Protein AF-A0A357CZU9-F1 (afdb_monomer_lite)

Radius of gyration: 17.48 Å; chains: 1; bounding box: 44×44×40 Å

Foldseek 3Di:
DQLVVLVVCLVVLLVVLVVLDDDSVSSVVLSCQLSVVLVVCVVVPPDVVCSVLVSVVSSVVSSVVSCVVVVVVVVVCVVDDDDDDDDDDDDDDVCPVVVVVVVVVLVPDDPLLNQLCCCCVNSVDDLVRSCVVVVHDSVVSD

Secondary structure (DSSP, 8-state):
--THHHHTTHHHHHHHHHTTSSSHHHHHHHHHHHHHHHHHHGGG-S-GGGHHHHHHHHHHHHHHHHHHHHHHHHHHHTTS-------------TTHHHHHHHHHHHHTS-HHHHHHHIIIIIS---HHHHHHHHT--HHHH-

pLDDT: mean 75.05, std 16.45, range [34.34, 97.81]

Sequence (142 aa):
MKANIIESYIEKVYGYSVNRTYSREEADELAQEILFTAVRELPKLKDESKFEPWLWGVAGNVTKTFQRYMGKQRAMYSYDTLEVIHYEDEYSDENEELYDSLRTKIAMLSAIYRDIIILYYYDNLSIKQISEKLNISEGTIT

Structure (mmCIF, N/CA/C/O backbone):
data_AF-A0A357CZU9-F1
#
_entry.id   AF-A0A357CZU9-F1
#
loop_
_atom_site.group_PDB
_atom_site.id
_atom_site.type_symbol
_atom_site.label_atom_id
_atom_site.label_alt_id
_atom_site.label_comp_id
_atom_site.label_asym_id
_atom_site.label_entity_id
_atom_site.label_seq_id
_atom_site.pdbx_PDB_ins_code
_atom_site.Cartn_x
_atom_site.Cartn_y
_atom_site.Cartn_z
_atom_site.occupancy
_atom_site.B_iso_or_equiv
_atom_site.auth_seq_id
_atom_site.auth_comp_id
_atom_site.auth_asym_id
_atom_site.auth_atom_id
_atom_site.pdbx_PDB_model_num
ATOM 1 N N . MET A 1 1 ? -17.235 -10.319 13.660 1.00 51.28 1 MET A N 1
ATOM 2 C CA . MET A 1 1 ? -17.582 -8.966 13.169 1.00 51.28 1 MET A CA 1
ATOM 3 C C . MET A 1 1 ? -16.386 -8.285 12.501 1.00 51.28 1 MET A C 1
ATOM 5 O O . MET A 1 1 ? -16.528 -7.907 11.355 1.00 51.28 1 MET A O 1
ATOM 9 N N . LYS A 1 2 ? -15.194 -8.235 13.124 1.00 57.59 2 LYS A N 1
ATOM 10 C CA . LYS A 1 2 ? -14.000 -7.589 12.534 1.00 57.59 2 LYS A CA 1
ATOM 11 C C . LYS A 1 2 ? -13.340 -8.312 11.338 1.00 57.59 2 LYS A C 1
ATOM 13 O O . LYS A 1 2 ? -12.846 -7.636 10.460 1.00 57.59 2 LYS A O 1
ATOM 18 N N . ALA A 1 3 ? -13.347 -9.646 11.246 1.00 60.72 3 ALA A N 1
ATOM 19 C CA . ALA A 1 3 ? -12.700 -10.350 10.118 1.00 60.72 3 ALA A CA 1
ATOM 20 C C . ALA A 1 3 ? -13.388 -10.120 8.752 1.00 60.72 3 ALA A C 1
ATOM 22 O O . ALA A 1 3 ? -12.724 -10.068 7.724 1.00 60.72 3 ALA A O 1
ATOM 23 N N . ASN A 1 4 ? -14.704 -9.888 8.766 1.00 75.12 4 ASN A N 1
ATOM 24 C CA . ASN A 1 4 ? -15.538 -9.772 7.564 1.00 75.12 4 ASN A CA 1
ATOM 25 C C . ASN A 1 4 ? -15.169 -8.536 6.708 1.00 75.12 4 ASN A C 1
ATOM 27 O O . ASN A 1 4 ? -15.280 -8.556 5.490 1.00 75.12 4 ASN A O 1
ATOM 31 N N . ILE A 1 5 ? -14.635 -7.473 7.331 1.00 86.31 5 ILE A N 1
ATOM 32 C CA . ILE A 1 5 ? -14.161 -6.290 6.595 1.00 86.31 5 ILE A CA 1
ATOM 33 C C . ILE A 1 5 ? -12.811 -6.522 5.901 1.00 86.31 5 ILE A C 1
ATOM 35 O O . ILE A 1 5 ? -12.499 -5.823 4.953 1.00 86.31 5 ILE A O 1
ATOM 39 N N . ILE A 1 6 ? -11.994 -7.484 6.346 1.00 89.25 6 ILE A N 1
ATOM 40 C CA . ILE A 1 6 ? -10.740 -7.823 5.651 1.00 89.25 6 ILE A CA 1
ATOM 41 C C . ILE A 1 6 ? -11.041 -8.680 4.421 1.00 89.25 6 ILE A C 1
ATOM 43 O O . ILE A 1 6 ? -10.416 -8.480 3.383 1.00 89.25 6 ILE A O 1
ATOM 47 N N . GLU A 1 7 ? -12.022 -9.581 4.516 1.00 90.88 7 GLU A N 1
ATOM 48 C CA . GLU A 1 7 ? -12.449 -10.435 3.400 1.00 90.88 7 GLU A CA 1
ATOM 49 C C . GLU A 1 7 ? -12.809 -9.609 2.156 1.00 90.88 7 GLU A C 1
ATOM 51 O O . GLU A 1 7 ? -12.347 -9.922 1.060 1.00 90.88 7 GLU A O 1
ATOM 56 N N . SER A 1 8 ? -13.502 -8.475 2.321 1.00 89.12 8 SER A N 1
ATOM 57 C CA . SER A 1 8 ? -13.855 -7.581 1.205 1.00 89.12 8 SER A CA 1
ATOM 58 C C . SER A 1 8 ? -12.670 -6.835 0.570 1.00 89.12 8 SER A C 1
ATOM 60 O O . SER A 1 8 ? -12.858 -6.100 -0.399 1.00 89.12 8 SER A O 1
ATOM 62 N N . TYR A 1 9 ? -11.459 -6.967 1.119 1.00 90.75 9 TYR A N 1
ATOM 63 C CA . TYR A 1 9 ? -10.239 -6.346 0.594 1.00 90.75 9 TYR A CA 1
ATOM 64 C C . TYR A 1 9 ? -9.211 -7.370 0.105 1.00 90.75 9 TYR A C 1
ATOM 66 O O . TYR A 1 9 ? -8.163 -6.947 -0.378 1.00 90.75 9 TYR A O 1
ATOM 74 N N . ILE A 1 10 ? -9.490 -8.678 0.168 1.00 89.88 10 ILE A N 1
ATOM 75 C CA . ILE A 1 10 ? -8.545 -9.721 -0.271 1.00 89.88 10 ILE A CA 1
ATOM 76 C C . ILE A 1 10 ? -8.108 -9.487 -1.721 1.00 89.88 10 ILE A C 1
ATOM 78 O O . ILE A 1 10 ? -6.913 -9.364 -1.982 1.00 89.88 10 ILE A O 1
ATOM 82 N N . GLU A 1 11 ? -9.055 -9.318 -2.646 1.00 84.19 11 GLU A N 1
ATOM 83 C CA . GLU A 1 11 ? -8.746 -9.070 -4.063 1.00 84.19 11 GLU A CA 1
ATOM 84 C C . GLU A 1 11 ? -7.971 -7.761 -4.273 1.00 84.19 11 GLU A C 1
ATOM 86 O O . GLU A 1 11 ? -7.025 -7.706 -5.057 1.00 84.19 11 GLU A O 1
ATOM 91 N N . LYS A 1 12 ? -8.313 -6.703 -3.524 1.00 84.75 12 LYS A N 1
ATOM 92 C CA . LYS A 1 12 ? -7.619 -5.407 -3.607 1.00 84.75 12 LYS A CA 1
ATOM 93 C C . LYS A 1 12 ? -6.177 -5.505 -3.112 1.00 84.75 12 LYS A C 1
ATOM 95 O O . LYS A 1 12 ? -5.277 -4.932 -3.723 1.00 84.75 12 LYS A O 1
ATOM 100 N N . VAL A 1 13 ? -5.949 -6.220 -2.011 1.00 91.19 13 VAL A N 1
ATOM 101 C CA . VAL A 1 13 ? -4.612 -6.457 -1.452 1.00 91.19 13 VAL A CA 1
ATOM 102 C C . VAL A 1 13 ? -3.790 -7.338 -2.387 1.00 91.19 13 VAL A C 1
ATOM 104 O O . VAL A 1 13 ? -2.605 -7.067 -2.594 1.00 91.19 13 VAL A O 1
ATOM 107 N N . TYR A 1 14 ? -4.412 -8.339 -3.007 1.00 86.94 14 TYR A N 1
ATOM 108 C CA . TYR A 1 14 ? -3.753 -9.151 -4.018 1.00 86.94 14 TYR A CA 1
ATOM 109 C C . TYR A 1 14 ? -3.336 -8.309 -5.229 1.00 86.94 14 TYR A C 1
ATOM 111 O O . TYR A 1 14 ? -2.151 -8.244 -5.549 1.00 86.94 14 TYR A O 1
ATOM 119 N N . GLY A 1 15 ? -4.256 -7.542 -5.822 1.00 75.56 15 GLY A N 1
ATOM 120 C CA . GLY A 1 15 ? -3.943 -6.645 -6.941 1.00 75.56 15 GLY A CA 1
ATOM 121 C C . GLY A 1 15 ? -2.867 -5.604 -6.602 1.00 75.56 15 GLY A C 1
ATOM 122 O O . GLY A 1 15 ? -1.972 -5.332 -7.405 1.00 75.56 15 GLY A O 1
ATOM 123 N N . TYR A 1 16 ? -2.889 -5.060 -5.382 1.00 85.56 16 TYR A N 1
ATOM 124 C CA . TYR A 1 16 ? -1.827 -4.192 -4.870 1.00 85.56 16 TYR A CA 1
ATOM 125 C C . TYR A 1 16 ? -0.456 -4.888 -4.867 1.00 85.56 16 TYR A C 1
ATOM 127 O O . TYR A 1 16 ? 0.542 -4.262 -5.243 1.00 85.56 16 TYR A O 1
ATOM 135 N N . SER A 1 17 ? -0.421 -6.163 -4.471 1.00 85.06 17 SER A N 1
ATOM 136 C CA . SER A 1 17 ? 0.790 -6.980 -4.340 1.00 85.06 17 SER A CA 1
ATOM 137 C C . SER A 1 17 ? 1.363 -7.385 -5.695 1.00 85.06 17 SER A C 1
ATOM 139 O O . SER A 1 17 ? 2.568 -7.244 -5.908 1.00 85.06 17 SER A O 1
ATOM 141 N N . VAL A 1 18 ? 0.511 -7.768 -6.653 1.00 79.00 18 VAL A N 1
ATOM 142 C CA . VAL A 1 18 ? 0.927 -8.095 -8.030 1.00 79.00 18 VAL A CA 1
ATOM 143 C C . VAL A 1 18 ? 1.610 -6.900 -8.709 1.00 79.00 18 VAL A C 1
ATOM 145 O O . VAL A 1 18 ? 2.535 -7.063 -9.494 1.00 79.00 18 VAL A O 1
ATOM 148 N N . ASN A 1 19 ? 1.207 -5.667 -8.392 1.00 74.56 19 ASN A N 1
ATOM 149 C CA . ASN A 1 19 ? 1.839 -4.462 -8.947 1.00 74.56 19 ASN A CA 1
ATOM 150 C C . ASN A 1 19 ? 3.199 -4.107 -8.313 1.00 74.56 19 ASN A C 1
ATOM 152 O O . ASN A 1 19 ? 3.829 -3.132 -8.724 1.00 74.56 19 ASN A O 1
ATOM 156 N N . ARG A 1 20 ? 3.636 -4.831 -7.275 1.00 81.31 20 ARG A N 1
ATOM 157 C CA . ARG A 1 20 ? 4.818 -4.503 -6.450 1.00 81.31 20 ARG A CA 1
ATOM 158 C C . ARG A 1 20 ? 5.829 -5.644 -6.342 1.00 81.31 20 ARG A C 1
ATOM 160 O O . ARG A 1 20 ? 6.816 -5.510 -5.611 1.00 81.31 20 ARG A O 1
ATOM 167 N N . THR A 1 21 ? 5.580 -6.723 -7.071 1.00 80.12 21 THR A N 1
ATOM 168 C CA . THR A 1 21 ? 6.335 -7.978 -7.083 1.00 80.12 21 THR A CA 1
ATOM 169 C C . THR A 1 21 ? 6.618 -8.396 -8.523 1.00 80.12 21 THR A C 1
ATOM 171 O O . THR A 1 21 ? 6.134 -7.760 -9.461 1.00 80.12 21 THR A O 1
ATOM 174 N N . TYR A 1 22 ? 7.471 -9.405 -8.704 1.00 78.81 22 TYR A N 1
ATOM 175 C CA . TYR A 1 22 ? 7.964 -9.808 -10.027 1.00 78.81 22 TYR A CA 1
ATOM 176 C C . TYR A 1 22 ? 7.461 -11.183 -10.471 1.00 78.81 22 TYR A C 1
ATOM 178 O O . TYR A 1 22 ? 7.724 -11.582 -11.601 1.00 78.81 22 TYR A O 1
ATOM 186 N N . SER A 1 23 ? 6.747 -11.898 -9.604 1.00 74.69 23 SER A N 1
ATOM 187 C CA . SER A 1 23 ? 6.114 -13.177 -9.911 1.00 74.69 23 SER A CA 1
ATOM 188 C C . SER A 1 23 ? 4.798 -13.313 -9.151 1.00 74.69 23 SER A C 1
ATOM 190 O O . SER A 1 23 ? 4.551 -12.605 -8.169 1.00 74.69 23 SER A O 1
ATOM 192 N N . ARG A 1 24 ? 3.955 -14.249 -9.594 1.00 73.19 24 ARG A N 1
ATOM 193 C CA . ARG A 1 24 ? 2.718 -14.607 -8.893 1.00 73.19 24 ARG A CA 1
ATOM 194 C C . ARG A 1 24 ? 2.997 -15.106 -7.473 1.00 73.19 24 ARG A C 1
ATOM 196 O O . ARG A 1 24 ? 2.313 -14.693 -6.548 1.00 73.19 24 ARG A O 1
ATOM 203 N N . GLU A 1 25 ? 4.034 -15.918 -7.300 1.00 81.62 25 GLU A N 1
ATOM 204 C CA . GLU A 1 25 ? 4.439 -16.459 -5.996 1.00 81.62 25 GLU A CA 1
ATOM 205 C C . GLU A 1 25 ? 4.817 -15.344 -5.011 1.00 81.62 25 GLU A C 1
ATOM 207 O O . GLU A 1 25 ? 4.357 -15.338 -3.872 1.00 81.62 25 GLU A O 1
ATOM 212 N N . GLU A 1 26 ? 5.591 -14.349 -5.459 1.00 83.38 26 GLU A N 1
ATOM 213 C CA . GLU A 1 26 ? 5.914 -13.184 -4.631 1.00 83.38 26 GLU A CA 1
ATOM 214 C C . GLU A 1 26 ? 4.670 -12.347 -4.320 1.00 83.38 26 GLU A C 1
ATOM 216 O O . GLU A 1 26 ? 4.547 -11.801 -3.222 1.00 83.38 26 GLU A O 1
ATOM 221 N N . ALA A 1 27 ? 3.748 -12.219 -5.280 1.00 79.88 27 ALA A N 1
ATOM 222 C CA . ALA A 1 27 ? 2.493 -11.509 -5.073 1.00 79.88 27 ALA A CA 1
ATOM 223 C C . ALA A 1 27 ? 1.616 -12.206 -4.025 1.00 79.88 27 ALA A C 1
ATOM 225 O O . ALA A 1 27 ? 1.057 -11.527 -3.162 1.00 79.88 27 ALA A O 1
ATOM 226 N N . ASP A 1 28 ? 1.526 -13.537 -4.081 1.00 86.50 28 ASP A N 1
ATOM 227 C CA . ASP A 1 28 ? 0.822 -14.364 -3.102 1.00 86.50 28 ASP A CA 1
ATOM 228 C C . ASP A 1 28 ? 1.453 -14.213 -1.714 1.00 86.50 28 ASP A C 1
ATOM 230 O O . ASP A 1 28 ? 0.743 -13.951 -0.742 1.00 86.50 28 ASP A O 1
ATOM 234 N N . GLU A 1 29 ? 2.781 -14.310 -1.614 1.00 94.06 29 GLU A N 1
ATOM 235 C CA . GLU A 1 29 ? 3.511 -14.168 -0.351 1.00 94.06 29 GLU A CA 1
ATOM 236 C C . GLU A 1 29 ? 3.310 -12.775 0.263 1.00 94.06 29 GLU A C 1
ATOM 238 O O . GLU A 1 29 ? 2.951 -12.644 1.438 1.00 94.06 29 GLU A O 1
ATOM 243 N N . LEU A 1 30 ? 3.457 -11.720 -0.544 1.00 93.50 30 LEU A N 1
ATOM 244 C CA . LEU A 1 30 ? 3.248 -10.347 -0.096 1.00 93.50 30 LEU A CA 1
ATOM 245 C C . LEU A 1 30 ? 1.795 -10.114 0.341 1.00 93.50 30 LEU A C 1
ATOM 247 O O . LEU A 1 30 ? 1.559 -9.531 1.403 1.00 93.50 30 LEU A O 1
ATOM 251 N N . ALA A 1 31 ? 0.815 -10.577 -0.436 1.00 93.62 31 ALA A N 1
ATOM 252 C CA . ALA A 1 31 ? -0.595 -10.428 -0.092 1.00 93.62 31 ALA A CA 1
ATOM 253 C C . ALA A 1 31 ? -0.927 -11.151 1.221 1.00 93.62 31 ALA A C 1
ATOM 255 O O . ALA A 1 31 ? -1.610 -10.587 2.081 1.00 93.62 31 ALA A O 1
ATOM 256 N N . GLN A 1 32 ? -0.402 -12.363 1.412 1.00 96.25 32 GLN A N 1
ATOM 257 C CA . GLN A 1 32 ? -0.572 -13.131 2.644 1.00 96.25 32 GLN A CA 1
ATOM 258 C C . GLN A 1 32 ? 0.036 -12.416 3.851 1.00 96.25 32 GLN A C 1
ATOM 260 O O . GLN A 1 32 ? -0.636 -12.286 4.875 1.00 96.25 32 GLN A O 1
ATOM 265 N N . GLU A 1 33 ? 1.257 -11.888 3.743 1.00 97.81 33 GLU A N 1
ATOM 266 C CA . GLU A 1 33 ? 1.894 -11.113 4.815 1.00 97.81 33 GLU A CA 1
ATOM 267 C C . GLU A 1 33 ? 1.078 -9.864 5.192 1.00 97.81 33 GLU A C 1
ATOM 269 O O . GLU A 1 33 ? 0.906 -9.558 6.383 1.00 97.81 33 GLU A O 1
ATOM 274 N N . ILE A 1 34 ? 0.540 -9.148 4.195 1.00 96.75 34 ILE A N 1
ATOM 275 C CA . ILE A 1 34 ? -0.307 -7.968 4.412 1.00 96.75 34 ILE A CA 1
ATOM 276 C C . ILE A 1 34 ? -1.585 -8.367 5.148 1.00 96.75 34 ILE A C 1
ATOM 278 O O . ILE A 1 34 ? -1.898 -7.781 6.188 1.00 96.75 34 ILE A O 1
ATOM 282 N N . LEU A 1 35 ? -2.310 -9.366 4.640 1.00 96.75 35 LEU A N 1
ATOM 283 C CA . LEU A 1 35 ? -3.578 -9.824 5.211 1.00 96.75 35 LEU A CA 1
ATOM 284 C C . LEU A 1 35 ? -3.382 -10.397 6.616 1.00 96.75 35 LEU A C 1
ATOM 286 O O . LEU A 1 35 ? -4.135 -10.057 7.528 1.00 96.75 35 LEU A O 1
ATOM 290 N N . PHE A 1 36 ? -2.339 -11.198 6.831 1.00 96.56 36 PHE A N 1
ATOM 291 C CA . PHE A 1 36 ? -2.000 -11.742 8.143 1.00 96.56 36 PHE A CA 1
ATOM 292 C C . PHE A 1 36 ? -1.695 -10.629 9.150 1.00 96.56 36 PHE A C 1
ATOM 294 O O . PHE A 1 36 ? -2.224 -10.621 10.267 1.00 96.56 36 PHE A O 1
ATOM 301 N N . THR A 1 37 ? -0.886 -9.644 8.747 1.00 95.75 37 THR A N 1
ATOM 302 C CA . THR A 1 37 ? -0.579 -8.485 9.591 1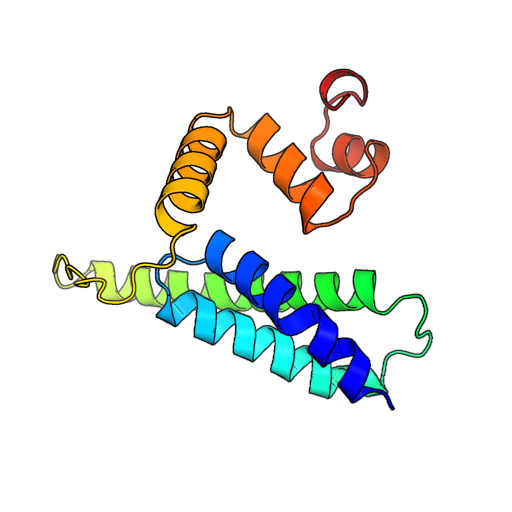.00 95.75 37 THR A CA 1
ATOM 303 C C . THR A 1 37 ? -1.835 -7.673 9.885 1.00 95.75 37 THR A C 1
ATOM 305 O O . THR A 1 37 ? -2.050 -7.292 11.036 1.00 95.75 37 THR A O 1
ATOM 308 N N . ALA A 1 38 ? -2.697 -7.457 8.890 1.00 95.25 38 ALA A N 1
ATOM 309 C CA . ALA A 1 38 ? -3.967 -6.769 9.070 1.00 95.25 38 ALA A CA 1
ATOM 310 C C . ALA A 1 38 ? -4.860 -7.514 10.073 1.00 95.25 38 ALA A C 1
ATOM 312 O O . ALA A 1 38 ? -5.280 -6.920 11.060 1.00 95.25 38 ALA A O 1
ATOM 313 N N . VAL A 1 39 ? -5.088 -8.820 9.914 1.00 94.81 39 VAL A N 1
ATOM 314 C CA . VAL A 1 39 ? -5.905 -9.610 10.857 1.00 94.81 39 VAL A CA 1
ATOM 315 C C . VAL A 1 39 ? -5.355 -9.517 12.283 1.00 94.81 39 VAL A C 1
ATOM 317 O O . VAL A 1 39 ? -6.117 -9.302 13.228 1.00 94.81 39 VAL A O 1
ATOM 320 N N . ARG A 1 40 ? -4.031 -9.624 12.445 1.00 94.69 40 ARG A N 1
ATOM 321 C CA . ARG A 1 40 ? -3.362 -9.558 13.753 1.00 94.69 40 ARG A CA 1
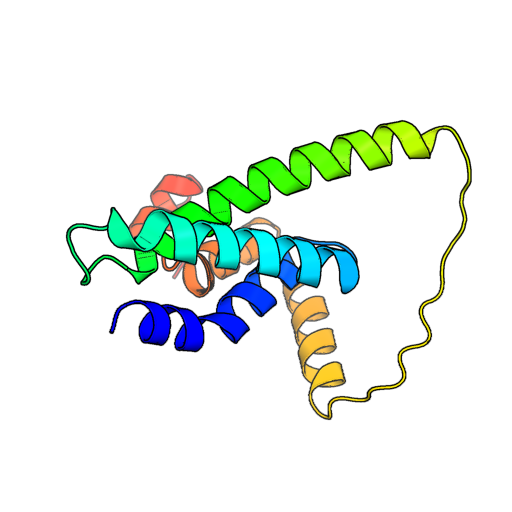A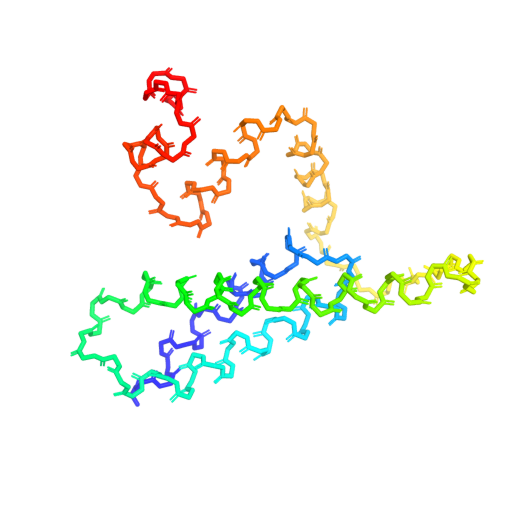TOM 322 C C . ARG A 1 40 ? -3.474 -8.184 14.415 1.00 94.69 40 ARG A C 1
ATOM 324 O O . ARG A 1 40 ? -3.628 -8.098 15.632 1.00 94.69 40 ARG A O 1
ATOM 331 N N . GLU A 1 41 ? -3.365 -7.110 13.640 1.00 94.12 41 GLU A N 1
ATOM 332 C CA . GLU A 1 41 ? -3.312 -5.736 14.150 1.00 94.12 41 GLU A CA 1
ATOM 333 C C . GLU A 1 41 ? -4.697 -5.067 14.228 1.00 94.12 41 GLU A C 1
ATOM 335 O O . GLU A 1 41 ? -4.876 -4.123 14.999 1.00 94.12 41 GLU A O 1
ATOM 340 N N . LEU A 1 42 ? -5.701 -5.577 13.506 1.00 92.50 42 LEU A N 1
ATOM 341 C CA . LEU A 1 42 ? -7.062 -5.030 13.457 1.00 92.50 42 LEU A CA 1
ATOM 342 C C . LEU A 1 42 ? -7.725 -4.835 14.836 1.00 92.50 42 LEU A C 1
ATOM 344 O O . LEU A 1 42 ? -8.425 -3.835 15.022 1.00 92.50 42 LEU A O 1
ATOM 348 N N . PRO A 1 43 ? -7.520 -5.699 15.851 1.00 91.81 43 PRO A N 1
ATOM 349 C CA . PRO A 1 43 ? -8.051 -5.449 17.190 1.00 91.81 43 PRO A CA 1
ATOM 350 C C . PRO A 1 43 ? -7.571 -4.133 17.818 1.00 91.81 43 PRO A C 1
ATOM 352 O O . PRO A 1 43 ? -8.285 -3.576 18.651 1.00 91.81 43 PRO A O 1
ATOM 355 N N . LYS A 1 44 ? -6.401 -3.618 17.412 1.00 91.38 44 LYS A N 1
ATOM 356 C CA . LYS A 1 44 ? -5.819 -2.361 17.912 1.00 91.38 44 LYS A CA 1
ATOM 357 C C . LYS A 1 44 ? -6.400 -1.121 17.230 1.00 91.38 44 LYS A C 1
ATOM 359 O O . LYS A 1 44 ? -6.220 -0.012 17.739 1.00 91.38 44 LYS A O 1
ATOM 364 N N . LEU A 1 45 ? -7.096 -1.286 16.103 1.00 90.62 45 LEU A N 1
ATOM 365 C CA . LEU A 1 45 ? -7.781 -0.192 15.430 1.00 90.62 45 LEU A CA 1
ATOM 366 C C . LEU A 1 45 ? -8.976 0.257 16.284 1.00 90.62 45 LEU A C 1
ATOM 368 O O . LEU A 1 45 ? -9.939 -0.487 16.479 1.00 90.62 45 LEU A O 1
ATOM 372 N N . LYS A 1 46 ? -8.876 1.477 16.822 1.00 87.06 46 LYS A N 1
ATOM 373 C CA . LYS A 1 46 ? -9.884 2.078 17.713 1.00 87.06 46 LYS A CA 1
ATOM 374 C C . LYS A 1 46 ? -11.081 2.666 16.968 1.00 87.06 46 LYS A C 1
ATOM 376 O O . LYS A 1 46 ? -12.142 2.809 17.560 1.00 87.06 46 LYS A O 1
ATOM 381 N N . ASP A 1 47 ? -10.885 3.034 15.707 1.00 87.81 47 ASP A N 1
ATOM 382 C CA . ASP A 1 47 ? -11.866 3.724 14.875 1.00 87.81 47 ASP A CA 1
ATOM 383 C C . ASP A 1 47 ? -12.039 2.954 13.565 1.00 87.81 47 ASP A C 1
ATOM 385 O O . ASP A 1 47 ? -11.157 2.965 12.704 1.00 87.81 47 ASP A O 1
ATOM 389 N N . GLU A 1 48 ? -13.165 2.253 13.440 1.00 85.19 48 GLU A N 1
ATOM 390 C CA . GLU A 1 48 ? -13.467 1.410 12.279 1.00 85.19 48 GLU A CA 1
ATOM 391 C C . GLU A 1 48 ? -13.657 2.230 10.996 1.00 85.19 48 GLU A C 1
ATOM 393 O O . GLU A 1 48 ? -13.368 1.727 9.913 1.00 85.19 48 GLU A O 1
ATOM 398 N N . SER A 1 49 ? -14.021 3.518 11.093 1.00 84.12 49 SER A N 1
ATOM 399 C CA . SER A 1 49 ? -14.132 4.400 9.918 1.00 84.12 49 SER A CA 1
ATOM 400 C C . SER A 1 49 ? -12.785 4.644 9.227 1.00 84.12 49 SER A C 1
ATOM 402 O O . SER A 1 49 ? -12.734 5.023 8.059 1.00 84.12 49 SER A O 1
ATOM 404 N N . LYS A 1 50 ? -11.679 4.385 9.933 1.00 81.38 50 LYS A N 1
ATOM 405 C CA . LYS A 1 50 ? -10.310 4.523 9.426 1.00 81.38 50 LYS A CA 1
ATOM 406 C C . LYS A 1 50 ? -9.717 3.205 8.947 1.00 81.38 50 LYS A C 1
ATOM 408 O O . LYS A 1 50 ? -8.513 3.156 8.707 1.00 81.38 50 LYS A O 1
ATOM 413 N N . PHE A 1 51 ? -10.523 2.150 8.818 1.00 88.00 51 PHE A N 1
ATOM 414 C CA . PHE A 1 51 ? -10.040 0.832 8.418 1.00 88.00 51 PHE A CA 1
ATOM 415 C C . PHE A 1 51 ? -9.264 0.871 7.102 1.00 88.00 51 PHE A C 1
ATOM 417 O O . PHE A 1 51 ? -8.124 0.426 7.065 1.00 88.00 51 PHE A O 1
ATOM 424 N N . GLU A 1 52 ? -9.838 1.449 6.050 1.00 83.88 52 GLU A N 1
ATOM 425 C CA . GLU A 1 52 ? -9.202 1.475 4.733 1.00 83.88 52 GLU A CA 1
ATOM 426 C C . GLU A 1 52 ? -7.856 2.227 4.714 1.00 83.88 52 GLU A C 1
ATOM 428 O O . GLU A 1 52 ? -6.851 1.622 4.335 1.00 83.88 52 GLU A O 1
ATOM 433 N N . PRO A 1 53 ? -7.750 3.486 5.188 1.00 78.06 53 PRO A N 1
ATOM 434 C CA . PRO A 1 53 ? -6.454 4.166 5.240 1.00 78.06 53 PRO A CA 1
ATOM 435 C C . PRO A 1 53 ? -5.452 3.476 6.181 1.00 78.06 53 PRO A C 1
ATOM 437 O O . PRO A 1 53 ? -4.247 3.497 5.927 1.00 78.06 53 PRO A O 1
ATOM 440 N N . TRP A 1 54 ? -5.919 2.832 7.254 1.00 92.12 54 TRP A N 1
ATOM 441 C CA . TRP A 1 54 ? -5.063 2.028 8.126 1.00 92.12 54 TRP A CA 1
ATOM 442 C C . TRP A 1 54 ? -4.531 0.770 7.420 1.00 92.12 54 TRP A C 1
ATOM 444 O O . TRP A 1 54 ? -3.333 0.495 7.510 1.00 92.12 54 TRP A O 1
ATOM 454 N N . LEU A 1 55 ? -5.380 0.047 6.682 1.00 91.62 55 LEU A N 1
ATOM 455 C CA . LEU A 1 55 ? -5.018 -1.154 5.926 1.00 91.62 55 LEU A CA 1
ATOM 456 C C . LEU A 1 55 ? -3.946 -0.835 4.881 1.00 91.62 55 LEU A C 1
ATOM 458 O O . LEU A 1 55 ? -2.947 -1.546 4.790 1.00 91.62 55 LEU A O 1
ATOM 462 N N . TRP A 1 56 ? -4.093 0.272 4.151 1.00 89.38 56 TRP A N 1
ATOM 463 C CA . TRP A 1 56 ? -3.086 0.700 3.177 1.00 89.38 56 TRP A CA 1
ATOM 464 C C . TRP A 1 56 ? -1.774 1.150 3.833 1.00 89.38 56 TRP A C 1
ATOM 466 O O . TRP A 1 56 ? -0.692 0.914 3.292 1.00 89.38 56 TRP A O 1
ATOM 476 N N . GLY A 1 57 ? -1.835 1.700 5.050 1.00 80.88 57 GLY A N 1
ATOM 477 C CA . GLY A 1 57 ? -0.650 1.934 5.878 1.00 80.88 57 GLY A CA 1
ATOM 478 C C . GLY A 1 57 ? 0.078 0.638 6.261 1.00 80.88 57 GLY A C 1
ATOM 479 O O . GLY A 1 57 ? 1.308 0.571 6.175 1.00 80.88 57 GLY A O 1
ATOM 480 N N . VAL A 1 58 ? -0.666 -0.408 6.639 1.00 90.56 58 VAL A N 1
ATOM 481 C CA . VAL A 1 58 ? -0.117 -1.753 6.888 1.00 90.56 58 VAL A CA 1
ATOM 482 C C . VAL A 1 58 ? 0.517 -2.309 5.613 1.00 90.56 58 VAL A C 1
ATOM 484 O O . VAL A 1 58 ? 1.690 -2.684 5.641 1.00 90.56 58 VAL A O 1
ATOM 487 N N . ALA A 1 59 ? -0.207 -2.278 4.491 1.00 87.88 59 ALA A N 1
ATOM 488 C CA . ALA A 1 59 ? 0.259 -2.769 3.196 1.00 87.88 59 ALA A CA 1
ATOM 489 C C . ALA A 1 59 ? 1.580 -2.116 2.766 1.00 87.88 59 ALA A C 1
ATOM 491 O O . ALA A 1 59 ? 2.533 -2.808 2.401 1.00 87.88 59 ALA A O 1
ATOM 492 N N . GLY A 1 60 ? 1.687 -0.790 2.895 1.00 81.75 60 GLY A N 1
ATOM 493 C CA . GLY A 1 60 ? 2.908 -0.058 2.566 1.00 81.75 60 GLY A CA 1
ATOM 494 C C . GLY A 1 60 ? 4.102 -0.425 3.455 1.00 81.75 60 GLY A C 1
ATOM 495 O O . GLY A 1 60 ? 5.228 -0.528 2.964 1.00 81.75 60 GLY A O 1
ATOM 496 N N . ASN A 1 61 ? 3.887 -0.646 4.754 1.00 85.06 61 ASN A N 1
ATOM 497 C CA . ASN A 1 61 ? 4.959 -1.028 5.681 1.00 85.06 61 ASN A CA 1
ATOM 498 C C . ASN A 1 61 ? 5.452 -2.462 5.448 1.00 85.06 61 ASN A C 1
ATOM 500 O O . ASN A 1 61 ? 6.665 -2.703 5.447 1.00 85.06 61 ASN A O 1
ATOM 504 N N . VAL A 1 62 ? 4.523 -3.393 5.222 1.00 94.94 62 VAL A N 1
ATOM 505 C CA . VAL A 1 62 ? 4.833 -4.788 4.888 1.00 94.94 62 VAL A CA 1
ATOM 506 C C . VAL A 1 62 ? 5.592 -4.845 3.564 1.00 94.94 62 VAL A C 1
ATOM 508 O O . VAL A 1 62 ? 6.697 -5.375 3.524 1.00 94.94 62 VAL A O 1
ATOM 511 N N . THR A 1 63 ? 5.103 -4.164 2.525 1.00 87.88 63 THR A N 1
ATOM 512 C CA . THR A 1 63 ? 5.763 -4.105 1.207 1.00 87.88 63 THR A CA 1
ATOM 513 C C . THR A 1 63 ? 7.197 -3.601 1.290 1.00 87.88 63 THR A C 1
ATOM 515 O O . THR A 1 63 ? 8.099 -4.218 0.733 1.00 87.88 63 THR A O 1
ATOM 518 N N . LYS A 1 64 ? 7.449 -2.500 2.010 1.00 81.19 64 LYS A N 1
ATOM 519 C CA . LYS A 1 64 ? 8.817 -1.976 2.183 1.00 81.19 64 LYS A CA 1
ATOM 520 C C . LYS A 1 64 ? 9.741 -3.002 2.837 1.00 81.19 64 LYS A C 1
ATOM 522 O O . LYS A 1 64 ? 10.921 -3.087 2.496 1.00 81.19 64 LYS A O 1
ATOM 527 N N . THR A 1 65 ? 9.216 -3.760 3.797 1.00 86.12 65 THR A N 1
ATOM 528 C CA . THR A 1 65 ? 9.969 -4.807 4.494 1.00 86.12 65 THR A CA 1
ATOM 529 C C . THR A 1 65 ? 10.248 -5.985 3.564 1.00 86.12 65 THR A C 1
ATOM 531 O O . THR A 1 65 ? 11.405 -6.397 3.458 1.00 86.12 65 THR A O 1
ATOM 534 N N . PHE A 1 66 ? 9.228 -6.439 2.837 1.00 90.06 66 PHE A N 1
ATOM 535 C CA . PHE A 1 66 ? 9.292 -7.507 1.843 1.00 90.06 66 PHE A CA 1
ATOM 536 C C . PHE A 1 66 ? 10.297 -7.194 0.729 1.00 90.06 66 PHE A C 1
ATOM 538 O O . PHE A 1 66 ? 11.245 -7.941 0.509 1.00 90.06 66 PHE A O 1
ATOM 545 N N . GLN A 1 67 ? 10.193 -6.022 0.097 1.00 81.69 67 GLN A N 1
ATOM 546 C CA . GLN A 1 67 ? 11.100 -5.603 -0.977 1.00 81.69 67 GLN A CA 1
ATOM 547 C C . GLN A 1 67 ? 12.553 -5.490 -0.508 1.00 81.69 67 GLN A C 1
ATOM 549 O O . GLN A 1 67 ? 13.474 -5.842 -1.243 1.00 81.69 67 GLN A O 1
ATOM 554 N N . ARG A 1 68 ? 12.788 -5.043 0.732 1.00 78.12 68 ARG A N 1
ATOM 555 C CA . ARG A 1 68 ? 14.138 -5.018 1.311 1.00 78.12 68 ARG A CA 1
ATOM 556 C C . ARG A 1 68 ? 14.690 -6.428 1.533 1.00 78.12 68 ARG A C 1
ATOM 558 O O . ARG A 1 68 ? 15.895 -6.622 1.393 1.00 78.12 68 ARG A O 1
ATOM 565 N N . TYR A 1 69 ? 13.847 -7.385 1.912 1.00 83.25 69 TYR A N 1
ATOM 566 C CA . TYR A 1 69 ? 14.237 -8.786 2.064 1.00 83.25 69 TYR A CA 1
ATOM 567 C C . TYR A 1 69 ? 14.541 -9.424 0.702 1.00 83.25 69 TYR A C 1
ATOM 569 O O . TYR A 1 69 ? 15.655 -9.906 0.500 1.00 83.25 69 TYR A O 1
ATOM 577 N N . MET A 1 70 ? 13.628 -9.309 -0.263 1.00 79.81 70 MET A N 1
ATOM 578 C CA . MET A 1 70 ? 13.809 -9.850 -1.614 1.00 79.81 70 MET A CA 1
ATOM 579 C C . MET A 1 70 ? 14.977 -9.199 -2.353 1.00 79.81 70 MET A C 1
ATOM 581 O O . MET A 1 70 ? 15.744 -9.885 -3.020 1.00 79.81 70 MET A O 1
ATOM 585 N N . GLY A 1 71 ? 15.194 -7.893 -2.176 1.00 73.44 71 GLY A N 1
ATOM 586 C CA . GLY A 1 71 ? 16.363 -7.202 -2.719 1.00 73.44 71 GLY A CA 1
ATOM 587 C C . GLY A 1 71 ? 17.685 -7.759 -2.182 1.00 73.44 71 GLY A C 1
ATOM 588 O O . GLY A 1 71 ? 18.642 -7.894 -2.941 1.00 73.44 71 GLY A O 1
ATOM 589 N N . LYS A 1 72 ? 17.740 -8.147 -0.898 1.00 70.75 72 LYS A N 1
ATOM 590 C CA . LYS A 1 72 ? 18.914 -8.826 -0.323 1.00 70.75 72 LYS A CA 1
ATOM 591 C C . LYS A 1 72 ? 19.088 -10.235 -0.877 1.00 70.75 72 LYS A C 1
ATOM 593 O O . LYS A 1 72 ? 20.210 -10.586 -1.218 1.00 70.75 72 LYS A O 1
ATOM 598 N N . GLN A 1 73 ? 18.004 -11.004 -0.994 1.00 71.38 73 GLN A N 1
ATOM 599 C CA . GLN A 1 73 ? 18.047 -12.343 -1.588 1.00 71.38 73 GLN A CA 1
ATOM 600 C C . GLN A 1 73 ? 18.582 -12.272 -3.016 1.00 71.38 73 GLN A C 1
ATOM 602 O O . GLN A 1 73 ? 19.584 -12.897 -3.335 1.00 71.38 73 GLN A O 1
ATOM 607 N N . ARG A 1 74 ? 18.007 -11.411 -3.856 1.00 72.88 74 ARG A N 1
ATOM 608 C CA . ARG A 1 74 ? 18.453 -11.219 -5.242 1.00 72.88 74 ARG A CA 1
ATOM 609 C C . ARG A 1 74 ? 19.902 -10.755 -5.341 1.00 72.88 74 ARG A C 1
ATOM 611 O O . ARG A 1 74 ? 20.613 -11.223 -6.217 1.00 72.88 74 ARG A O 1
ATOM 618 N N . ALA A 1 75 ? 20.360 -9.882 -4.442 1.00 60.06 75 ALA A N 1
ATOM 619 C CA . ALA A 1 75 ? 21.766 -9.478 -4.390 1.00 60.06 75 ALA A CA 1
ATOM 620 C C . ALA A 1 75 ? 22.708 -10.622 -3.966 1.00 60.06 75 ALA A C 1
ATOM 622 O O . ALA A 1 75 ? 23.867 -10.626 -4.368 1.00 60.06 75 ALA A O 1
ATOM 623 N N . MET A 1 76 ? 22.227 -11.590 -3.176 1.00 56.50 76 MET A N 1
ATOM 624 C CA . MET A 1 76 ? 22.970 -12.814 -2.850 1.00 56.50 76 MET A CA 1
ATOM 625 C C . MET A 1 76 ? 22.960 -13.813 -4.017 1.00 56.50 76 MET A C 1
ATOM 627 O O . MET A 1 76 ? 23.994 -14.412 -4.295 1.00 56.50 76 MET A O 1
ATOM 631 N N . TYR A 1 77 ? 21.838 -13.945 -4.733 1.00 51.47 77 TYR A N 1
ATOM 632 C CA . TYR A 1 77 ? 21.708 -14.816 -5.907 1.00 51.47 77 TYR A CA 1
ATOM 633 C C . TYR A 1 77 ? 22.358 -14.242 -7.176 1.00 51.47 77 TYR A C 1
ATOM 635 O O . TYR A 1 77 ? 22.708 -15.001 -8.066 1.00 51.47 77 TYR A O 1
ATOM 643 N N . SER A 1 78 ? 22.620 -12.931 -7.276 1.00 46.31 78 SER A N 1
ATOM 644 C CA . SER A 1 78 ? 23.278 -12.354 -8.465 1.00 46.31 78 SER A CA 1
ATOM 645 C C . SER A 1 78 ? 24.746 -12.774 -8.636 1.00 46.31 78 SER A C 1
ATOM 647 O O . SER A 1 78 ? 25.377 -12.359 -9.609 1.00 46.31 78 SER A O 1
ATOM 649 N N . TYR A 1 79 ? 25.310 -13.530 -7.690 1.00 39.25 79 TYR A N 1
ATOM 650 C CA . TYR A 1 79 ? 26.651 -14.101 -7.799 1.00 39.25 79 TYR A CA 1
ATOM 651 C C . TYR A 1 79 ? 26.665 -15.520 -8.385 1.00 39.25 79 TYR A C 1
ATOM 653 O O . TYR A 1 79 ? 27.738 -15.993 -8.743 1.00 39.25 79 TYR A O 1
ATOM 661 N N . ASP A 1 80 ? 25.503 -16.163 -8.538 1.00 39.81 80 ASP A N 1
ATOM 662 C CA . ASP A 1 80 ? 25.387 -17.503 -9.111 1.00 39.81 80 ASP A CA 1
ATOM 663 C C . ASP A 1 80 ? 24.103 -17.612 -9.954 1.00 39.81 80 ASP A C 1
ATOM 665 O O . ASP A 1 80 ? 22.985 -17.549 -9.449 1.00 39.81 80 ASP A O 1
ATOM 669 N N . THR A 1 81 ? 24.280 -17.866 -11.252 1.00 36.38 81 THR A N 1
ATOM 670 C CA . THR A 1 81 ? 23.272 -18.332 -12.231 1.00 36.38 81 THR A CA 1
ATOM 671 C C . THR A 1 81 ? 22.207 -17.360 -12.775 1.00 36.38 81 THR A C 1
ATOM 673 O O . THR A 1 81 ? 21.238 -16.972 -12.131 1.00 36.38 81 THR A O 1
ATOM 676 N N . LEU A 1 82 ? 22.358 -17.079 -14.077 1.00 39.75 82 LEU A N 1
ATOM 677 C CA . LEU A 1 82 ? 21.284 -16.766 -15.020 1.00 39.75 82 LEU A CA 1
ATOM 678 C C . LEU A 1 82 ? 20.515 -18.062 -15.329 1.00 39.75 82 LEU A C 1
ATOM 680 O O . LEU A 1 82 ? 20.927 -18.809 -16.213 1.00 39.75 82 LEU A O 1
ATOM 684 N N . GLU A 1 83 ? 19.402 -18.322 -14.651 1.00 36.31 83 GLU A N 1
ATOM 685 C CA . GLU A 1 83 ? 18.391 -19.253 -15.161 1.00 36.31 83 GLU A CA 1
ATOM 686 C C . GLU A 1 83 ? 17.094 -18.488 -15.412 1.00 36.31 83 GLU A C 1
ATOM 688 O O . GLU A 1 83 ? 16.429 -17.987 -14.508 1.00 36.31 83 GLU A O 1
ATOM 693 N N . VAL A 1 84 ? 16.783 -18.342 -16.698 1.00 38.78 84 VAL A N 1
ATOM 694 C CA . VAL A 1 84 ? 15.498 -17.854 -17.186 1.00 38.78 84 VAL A CA 1
ATOM 695 C C . VAL A 1 84 ? 14.489 -18.969 -16.933 1.00 38.78 84 VAL A C 1
ATOM 697 O O . VAL A 1 84 ? 14.453 -19.949 -17.671 1.00 38.78 84 VAL A O 1
ATOM 700 N N . ILE A 1 85 ? 13.689 -18.831 -15.880 1.00 34.34 85 ILE A N 1
ATOM 701 C CA . ILE A 1 85 ? 12.544 -19.709 -15.645 1.00 34.34 85 ILE A CA 1
ATOM 702 C C . ILE A 1 85 ? 11.389 -19.176 -16.499 1.00 34.34 85 ILE A C 1
ATOM 704 O O . ILE A 1 85 ? 10.852 -18.099 -16.241 1.00 34.34 85 ILE A O 1
ATOM 708 N N . HIS A 1 86 ? 11.047 -19.905 -17.562 1.00 35.41 86 HIS A N 1
ATOM 709 C CA . HIS A 1 86 ? 9.755 -19.772 -18.229 1.00 35.41 86 HIS A CA 1
ATOM 710 C C . HIS A 1 86 ? 8.703 -20.458 -17.358 1.00 35.41 86 HIS A C 1
ATOM 712 O O . HIS A 1 86 ? 8.762 -21.670 -17.170 1.00 35.41 86 HIS A O 1
ATOM 718 N N . TYR A 1 87 ? 7.760 -19.681 -16.827 1.00 34.81 87 TYR A N 1
ATOM 719 C CA . TYR A 1 87 ? 6.513 -20.230 -16.312 1.00 34.81 87 TYR A CA 1
ATOM 720 C C . TYR A 1 87 ? 5.559 -20.393 -17.501 1.00 34.81 87 TYR A C 1
ATOM 722 O O . TYR A 1 87 ? 5.243 -19.425 -18.188 1.00 34.81 87 TYR A O 1
ATOM 730 N N . GLU A 1 88 ? 5.183 -21.638 -17.786 1.00 39.34 88 GLU A N 1
ATOM 731 C CA . GLU A 1 88 ? 4.051 -21.971 -18.650 1.00 39.34 88 GLU A CA 1
ATOM 732 C C . GLU A 1 88 ? 2.767 -21.647 -17.874 1.00 39.34 88 GLU A C 1
ATOM 734 O O . GLU A 1 88 ? 2.434 -22.320 -16.897 1.00 39.34 88 GLU A O 1
ATOM 739 N N . ASP A 1 89 ? 2.080 -20.579 -18.280 1.00 38.28 89 ASP A N 1
ATOM 740 C CA . ASP A 1 89 ? 0.773 -20.194 -17.751 1.00 38.28 89 ASP A CA 1
ATOM 741 C C . ASP A 1 89 ? -0.320 -21.079 -18.368 1.00 38.28 89 ASP A C 1
ATOM 743 O O . ASP A 1 89 ? -0.636 -20.983 -19.554 1.00 38.28 89 ASP A O 1
ATOM 747 N N . GLU A 1 90 ? -0.926 -21.943 -17.552 1.00 39.47 90 GLU A N 1
ATOM 748 C CA . GLU A 1 90 ? -2.114 -22.721 -17.918 1.00 39.47 90 GLU A CA 1
ATOM 749 C C . GLU A 1 90 ? -3.299 -22.341 -17.017 1.00 39.47 90 GLU A C 1
ATOM 751 O O . GLU A 1 90 ? -3.838 -23.171 -16.300 1.00 39.47 90 GLU A O 1
ATOM 756 N N . TYR A 1 91 ? -3.698 -21.066 -17.027 1.00 41.38 91 TYR A N 1
ATOM 757 C CA . TYR A 1 91 ? -5.041 -20.611 -16.635 1.00 41.38 91 TYR A CA 1
ATOM 758 C C . TYR A 1 91 ? -5.349 -19.309 -17.375 1.00 41.38 91 TYR A C 1
ATOM 760 O O . TYR A 1 91 ? -5.130 -18.229 -16.842 1.00 41.38 91 TYR A O 1
ATOM 768 N N . SER A 1 92 ? -5.870 -19.423 -18.599 1.00 43.16 92 SER A N 1
ATOM 769 C CA . SER A 1 92 ? -6.399 -18.277 -19.340 1.00 43.16 92 SER A CA 1
ATOM 770 C C . SER A 1 92 ? -7.625 -17.728 -18.605 1.00 43.16 92 SER A C 1
ATOM 772 O O . SER A 1 92 ? -8.720 -18.289 -18.676 1.00 43.16 92 SER A O 1
ATOM 774 N N . ASP A 1 93 ? -7.420 -16.648 -17.855 1.00 55.62 93 ASP A N 1
ATOM 775 C CA . ASP A 1 93 ? -8.492 -15.743 -17.450 1.00 55.62 93 ASP A CA 1
ATOM 776 C C . ASP A 1 93 ? -8.873 -14.931 -18.698 1.00 55.62 93 ASP A C 1
ATOM 778 O O . ASP A 1 93 ? -8.010 -14.352 -19.357 1.00 55.62 93 ASP A O 1
ATOM 782 N N . GLU A 1 94 ? -10.157 -14.880 -19.059 1.00 55.84 94 GLU A N 1
ATOM 783 C CA . GLU A 1 94 ? -10.641 -14.135 -20.236 1.00 55.84 94 GLU A CA 1
ATOM 784 C C . GLU A 1 94 ? -10.283 -12.632 -20.178 1.00 55.84 94 GLU A C 1
ATOM 786 O O . GLU A 1 94 ? -10.358 -11.928 -21.185 1.00 55.84 94 GLU A O 1
ATOM 791 N N . ASN A 1 95 ? -9.855 -12.131 -19.013 1.00 57.31 95 ASN A N 1
ATOM 792 C CA . ASN A 1 95 ? -9.382 -10.761 -18.821 1.00 57.31 95 ASN A CA 1
ATOM 793 C C . ASN A 1 95 ? -7.854 -10.606 -18.807 1.00 57.31 95 ASN A C 1
ATOM 795 O O . ASN A 1 95 ? -7.371 -9.479 -18.689 1.00 57.31 95 ASN A O 1
ATOM 799 N N . GLU A 1 96 ? -7.075 -11.679 -18.918 1.00 58.81 96 GLU A N 1
ATOM 800 C CA . GLU A 1 96 ? -5.611 -11.628 -18.824 1.00 58.81 96 GLU A CA 1
ATOM 801 C C . GLU A 1 96 ? -5.004 -10.756 -19.927 1.00 58.81 96 GLU A C 1
ATOM 803 O O . GLU A 1 96 ? -4.237 -9.838 -19.640 1.00 58.81 96 GLU A O 1
ATOM 808 N N . GLU A 1 97 ? -5.483 -10.902 -21.166 1.00 65.19 97 GLU A N 1
ATOM 809 C CA . GLU A 1 97 ? -5.090 -10.032 -22.282 1.00 65.19 97 GLU A CA 1
ATOM 810 C C . GLU A 1 97 ? -5.428 -8.554 -22.020 1.00 65.19 97 GLU A C 1
ATOM 812 O O . GLU A 1 97 ? -4.676 -7.646 -22.394 1.00 65.19 97 GLU A O 1
ATOM 817 N N . LEU A 1 98 ? -6.556 -8.289 -21.352 1.00 67.44 98 LEU A N 1
ATOM 818 C CA . LEU A 1 98 ? -6.972 -6.935 -20.996 1.00 67.44 98 LEU A CA 1
ATOM 819 C C . LEU A 1 98 ? -6.055 -6.347 -19.917 1.00 67.44 98 LEU A C 1
ATOM 821 O O . LEU A 1 98 ? -5.629 -5.192 -20.037 1.00 67.44 98 LEU A O 1
ATOM 825 N N . TYR A 1 99 ? -5.729 -7.128 -18.887 1.00 62.56 99 TYR A N 1
ATOM 826 C CA . TYR A 1 99 ? -4.832 -6.718 -17.811 1.00 62.56 99 TYR A CA 1
ATOM 827 C C . TYR A 1 99 ? -3.395 -6.533 -18.301 1.00 62.56 99 TYR A C 1
ATOM 829 O O . TYR A 1 99 ? -2.764 -5.542 -17.931 1.00 62.56 99 TYR A O 1
ATOM 837 N N . ASP A 1 100 ? -2.900 -7.388 -19.189 1.00 65.69 100 ASP A N 1
ATOM 838 C CA . ASP A 1 100 ? -1.577 -7.250 -19.803 1.00 65.69 100 ASP A CA 1
ATOM 839 C C . ASP A 1 100 ? -1.496 -6.054 -20.747 1.00 65.69 100 ASP A C 1
ATOM 841 O O . ASP A 1 100 ? -0.531 -5.276 -20.710 1.00 65.69 100 ASP A O 1
ATOM 845 N N . SER A 1 101 ? -2.550 -5.820 -21.534 1.00 65.56 101 SER A N 1
ATOM 846 C CA . SER A 1 101 ? -2.671 -4.609 -22.348 1.00 65.56 101 SER A CA 1
ATOM 847 C C . SER A 1 101 ? -2.657 -3.354 -21.473 1.00 65.56 101 SER A C 1
ATOM 849 O O . SER A 1 101 ? -1.977 -2.372 -21.787 1.00 65.56 101 SER A O 1
ATOM 851 N N . LEU A 1 102 ? -3.369 -3.379 -20.34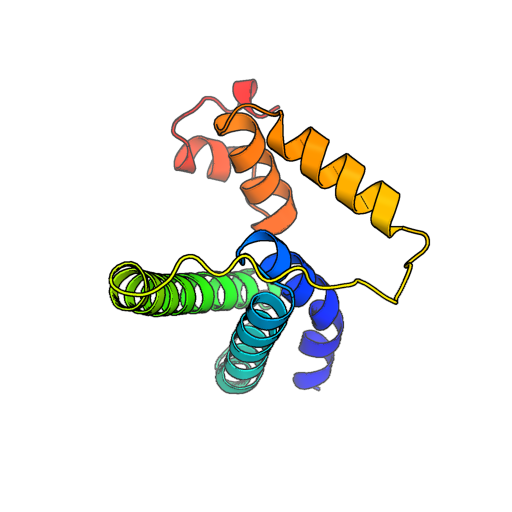3 1.00 69.19 102 LEU A N 1
ATOM 852 C CA . LEU A 1 102 ? -3.423 -2.270 -19.398 1.00 69.19 102 LEU A CA 1
ATOM 853 C C . LEU A 1 102 ? -2.068 -2.033 -18.718 1.00 69.19 102 LEU A C 1
ATOM 855 O O . LEU A 1 102 ? -1.601 -0.893 -18.683 1.00 69.19 102 LEU A O 1
ATOM 859 N N . ARG A 1 103 ? -1.401 -3.090 -18.238 1.00 65.25 103 ARG A N 1
ATOM 860 C CA . ARG A 1 103 ? -0.050 -3.031 -17.653 1.00 65.25 103 ARG A CA 1
ATOM 861 C C . ARG A 1 103 ? 0.947 -2.435 -18.633 1.00 65.25 103 ARG A C 1
ATOM 863 O O . ARG A 1 103 ? 1.682 -1.518 -18.271 1.00 65.25 103 ARG A O 1
ATOM 870 N N . THR A 1 104 ? 0.917 -2.887 -19.884 1.00 65.25 104 THR A N 1
ATOM 871 C CA . THR A 1 104 ? 1.783 -2.374 -20.952 1.00 65.25 104 THR A CA 1
ATOM 872 C C . THR A 1 104 ? 1.537 -0.885 -21.196 1.00 65.25 104 TH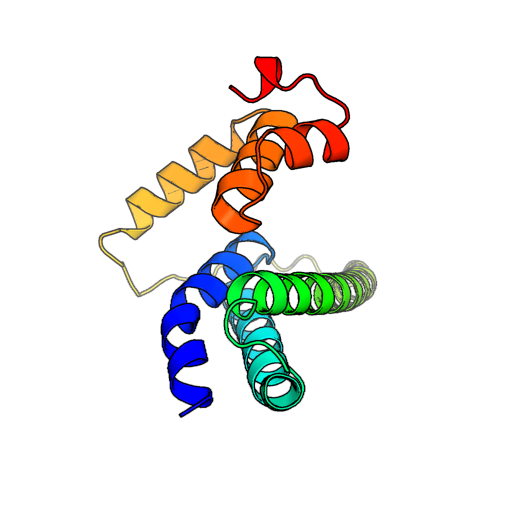R A C 1
ATOM 874 O O . THR A 1 104 ? 2.481 -0.096 -21.230 1.00 65.25 104 THR A O 1
ATOM 877 N N . LYS A 1 105 ? 0.272 -0.458 -21.287 1.00 68.56 105 LYS A N 1
ATOM 878 C CA . LYS A 1 105 ? -0.084 0.958 -21.478 1.00 68.56 105 LYS A CA 1
ATOM 879 C C . LYS A 1 105 ? 0.333 1.834 -20.294 1.00 68.56 105 LYS A C 1
ATOM 881 O O . LYS A 1 105 ? 0.852 2.925 -20.506 1.00 68.56 105 LYS A O 1
ATOM 886 N N . ILE A 1 106 ? 0.173 1.356 -19.059 1.00 65.06 106 ILE A N 1
ATOM 887 C CA . ILE A 1 106 ? 0.635 2.057 -17.849 1.00 65.06 106 ILE A CA 1
ATOM 888 C C . ILE A 1 106 ? 2.172 2.131 -17.810 1.00 65.06 106 ILE A C 1
ATOM 890 O O . ILE A 1 106 ? 2.740 3.151 -17.413 1.00 65.06 106 ILE A O 1
ATOM 894 N N . ALA A 1 107 ? 2.867 1.086 -18.264 1.00 63.62 107 ALA A N 1
ATOM 895 C CA . ALA A 1 107 ? 4.324 1.070 -18.371 1.00 63.62 107 ALA A CA 1
ATOM 896 C C . ALA A 1 107 ? 4.862 2.025 -19.455 1.00 63.62 107 ALA A C 1
ATOM 898 O O . ALA A 1 107 ? 5.987 2.507 -19.332 1.00 63.62 107 ALA A O 1
ATOM 899 N N . MET A 1 108 ? 4.064 2.345 -20.478 1.00 68.00 108 MET A N 1
ATOM 900 C CA . MET A 1 108 ? 4.397 3.348 -21.501 1.00 68.00 108 MET A CA 1
ATOM 901 C C . MET A 1 108 ? 4.221 4.796 -21.020 1.00 68.00 108 MET A C 1
ATOM 903 O O . MET A 1 108 ? 4.719 5.720 -21.663 1.00 68.00 108 MET A O 1
ATOM 907 N N . LEU A 1 109 ? 3.542 5.018 -19.892 1.00 72.56 109 LEU A N 1
ATOM 908 C CA . LEU A 1 109 ? 3.455 6.343 -19.287 1.00 72.56 109 LEU A CA 1
ATOM 909 C C . LEU A 1 109 ? 4.804 6.770 -18.707 1.00 72.56 109 LEU A C 1
ATOM 911 O O . LEU A 1 109 ? 5.588 5.947 -18.214 1.00 72.56 109 LEU A O 1
ATOM 915 N N . SER A 1 110 ? 5.032 8.087 -18.699 1.00 74.12 110 SER A N 1
ATOM 916 C CA . SER A 1 110 ? 6.154 8.665 -17.962 1.00 74.12 110 SER A CA 1
ATOM 917 C C . SER A 1 110 ? 6.048 8.299 -16.478 1.00 74.12 110 SER A C 1
ATOM 919 O O . SER A 1 110 ? 4.949 8.117 -15.945 1.00 74.12 110 SER A O 1
ATOM 921 N N . ALA A 1 111 ? 7.198 8.196 -15.806 1.00 66.19 111 ALA A N 1
ATOM 922 C CA . ALA A 1 111 ? 7.262 7.805 -14.397 1.00 66.19 111 ALA A CA 1
ATOM 923 C C . ALA A 1 111 ? 6.324 8.649 -13.513 1.00 66.19 111 ALA A C 1
ATOM 925 O O . ALA A 1 111 ? 5.613 8.102 -12.680 1.00 66.19 111 ALA A O 1
ATOM 926 N N . ILE A 1 112 ? 6.225 9.954 -13.793 1.00 74.56 112 ILE A N 1
ATOM 927 C CA . ILE A 1 112 ? 5.351 10.887 -13.069 1.00 74.56 112 ILE A CA 1
ATOM 928 C C . ILE A 1 112 ? 3.871 10.497 -13.189 1.00 74.56 112 ILE A C 1
ATOM 930 O O . ILE A 1 112 ? 3.179 10.433 -12.178 1.00 74.56 112 ILE A O 1
ATOM 934 N N . TYR A 1 113 ? 3.368 10.197 -14.390 1.00 76.00 113 TYR A N 1
ATOM 935 C CA . TYR A 1 113 ? 1.958 9.817 -14.558 1.00 76.00 113 TYR A CA 1
ATOM 936 C C . TYR A 1 113 ? 1.652 8.440 -13.971 1.00 76.00 113 TYR A C 1
ATOM 938 O O . TYR A 1 113 ? 0.566 8.223 -13.436 1.00 76.00 113 TYR A O 1
ATOM 946 N N . ARG A 1 114 ? 2.619 7.520 -14.021 1.00 76.56 114 ARG A N 1
ATOM 947 C CA . ARG A 1 114 ? 2.496 6.214 -13.368 1.00 76.56 114 ARG A CA 1
ATOM 948 C C . ARG A 1 114 ? 2.365 6.365 -11.856 1.00 76.56 114 ARG A C 1
ATOM 950 O O . ARG A 1 114 ? 1.461 5.778 -11.267 1.00 76.56 114 ARG A O 1
ATOM 957 N N . ASP A 1 115 ? 3.212 7.194 -11.255 1.00 73.88 115 ASP A N 1
ATOM 958 C CA . ASP A 1 115 ? 3.171 7.479 -9.824 1.00 73.88 115 ASP A CA 1
ATOM 959 C C . ASP A 1 115 ? 1.861 8.168 -9.436 1.00 73.88 115 ASP A C 1
ATOM 961 O O . ASP A 1 115 ? 1.239 7.766 -8.460 1.00 73.88 115 ASP A O 1
ATOM 965 N N . ILE A 1 116 ? 1.372 9.132 -10.225 1.00 81.88 116 ILE A N 1
ATOM 966 C CA . ILE A 1 116 ? 0.066 9.772 -9.993 1.00 81.88 116 ILE A CA 1
ATOM 967 C C . ILE A 1 116 ? -1.066 8.738 -9.993 1.00 81.88 116 ILE A C 1
ATOM 969 O O . ILE A 1 116 ? -1.866 8.720 -9.061 1.00 81.88 116 ILE A O 1
ATOM 973 N N . ILE A 1 117 ? -1.125 7.855 -10.996 1.00 77.56 117 ILE A N 1
ATOM 974 C CA . ILE A 1 117 ? -2.161 6.813 -11.088 1.00 77.56 117 ILE A CA 1
ATOM 975 C C . ILE A 1 117 ? -2.098 5.886 -9.875 1.00 77.56 117 ILE A C 1
ATOM 977 O O . ILE A 1 117 ? -3.132 5.571 -9.289 1.00 77.56 117 ILE A O 1
ATOM 981 N N . ILE A 1 118 ? -0.897 5.472 -9.467 1.00 73.06 118 ILE A N 1
ATOM 982 C CA . ILE A 1 118 ? -0.719 4.616 -8.293 1.00 73.06 118 ILE A CA 1
ATOM 983 C C . ILE A 1 118 ? -1.184 5.345 -7.028 1.00 73.06 118 ILE A C 1
ATOM 985 O O . ILE A 1 118 ? -1.985 4.817 -6.260 1.00 73.06 118 ILE A O 1
ATOM 989 N N . LEU A 1 119 ? -0.725 6.575 -6.822 1.00 77.12 119 LEU A N 1
ATOM 990 C CA . LEU A 1 119 ? -1.038 7.355 -5.630 1.00 77.12 119 LEU A CA 1
ATOM 991 C C . LEU A 1 119 ? -2.531 7.703 -5.528 1.00 77.12 119 LEU A C 1
ATOM 993 O O . LEU A 1 119 ? -3.076 7.741 -4.427 1.00 77.12 119 LEU A O 1
ATOM 997 N N . TYR A 1 120 ? -3.187 7.940 -6.662 1.00 75.62 120 TYR A N 1
ATOM 998 C CA . TYR A 1 120 ? -4.603 8.285 -6.718 1.00 75.62 120 TYR A CA 1
ATOM 999 C C . TYR A 1 120 ? -5.504 7.056 -6.590 1.00 75.62 120 TYR A C 1
ATOM 1001 O O . TYR A 1 120 ? -6.363 7.018 -5.718 1.00 75.62 120 TYR A O 1
ATOM 1009 N N . TYR A 1 121 ? -5.303 6.030 -7.421 1.00 70.50 121 TYR A N 1
ATOM 1010 C CA . TYR A 1 121 ? -6.218 4.885 -7.474 1.00 70.50 121 TYR A CA 1
ATOM 1011 C C . TYR A 1 121 ? -5.902 3.792 -6.450 1.00 70.50 121 TYR A C 1
ATOM 1013 O O . TYR A 1 121 ? -6.813 3.077 -6.041 1.00 70.50 121 TYR A O 1
ATOM 1021 N N . TYR A 1 122 ? -4.639 3.647 -6.032 1.00 56.44 122 TYR A N 1
ATOM 1022 C CA . TYR A 1 122 ? -4.233 2.592 -5.094 1.00 56.44 122 TYR A CA 1
ATOM 1023 C C . TYR A 1 122 ? -3.984 3.124 -3.685 1.00 56.44 122 TYR A C 1
ATOM 1025 O O . TYR A 1 122 ? -4.435 2.511 -2.724 1.00 56.44 122 TYR A O 1
ATOM 1033 N N . ASP A 1 123 ? -3.302 4.265 -3.549 1.00 64.25 123 ASP A N 1
ATOM 1034 C CA . ASP A 1 123 ? -3.051 4.867 -2.230 1.00 64.25 123 ASP A CA 1
ATOM 1035 C C . ASP A 1 123 ? -4.181 5.831 -1.796 1.00 64.25 123 ASP A C 1
ATOM 1037 O O . ASP A 1 123 ? -4.132 6.377 -0.692 1.00 64.25 123 ASP A O 1
ATOM 1041 N N . ASN A 1 124 ? -5.198 6.027 -2.650 1.00 68.69 124 ASN A N 1
ATOM 1042 C CA . ASN A 1 124 ? -6.401 6.839 -2.421 1.00 68.69 124 ASN A CA 1
ATOM 1043 C C . ASN A 1 124 ? -6.099 8.262 -1.908 1.00 68.69 124 ASN A C 1
ATOM 1045 O O . ASN A 1 124 ? -6.817 8.825 -1.076 1.00 68.69 124 ASN A O 1
ATOM 1049 N N . LEU A 1 125 ? -4.982 8.836 -2.369 1.00 75.12 125 LEU A N 1
ATOM 1050 C CA . LEU A 1 125 ? -4.560 10.179 -1.997 1.00 75.12 125 LEU A CA 1
ATOM 1051 C C . LEU A 1 125 ? -5.353 11.222 -2.782 1.00 75.12 125 LEU A C 1
ATOM 1053 O O . LEU A 1 125 ? -5.555 11.113 -3.991 1.00 75.12 125 LEU A O 1
ATOM 1057 N N . SER A 1 126 ? -5.744 12.294 -2.097 1.00 84.56 126 SER A N 1
ATOM 1058 C CA . SER A 1 126 ? -6.299 13.472 -2.763 1.00 84.56 126 SER A CA 1
ATOM 1059 C C . SER A 1 126 ? -5.267 14.113 -3.694 1.00 84.56 126 SER A C 1
ATOM 1061 O O . SER A 1 126 ? -4.065 14.058 -3.434 1.00 84.56 126 SER A O 1
ATOM 1063 N N . ILE A 1 127 ? -5.737 14.798 -4.741 1.00 83.94 127 ILE A N 1
ATOM 1064 C CA . ILE A 1 127 ? -4.886 15.540 -5.693 1.00 83.94 127 ILE A CA 1
ATOM 1065 C C . ILE A 1 127 ? -3.896 16.452 -4.954 1.00 83.94 127 ILE A C 1
ATOM 1067 O O . ILE A 1 127 ? -2.713 16.483 -5.283 1.00 83.94 127 ILE A O 1
ATOM 1071 N N . LYS A 1 128 ? -4.356 17.105 -3.883 1.00 84.69 128 LYS A N 1
ATOM 1072 C CA . LYS A 1 128 ? -3.523 17.925 -3.003 1.00 84.69 128 LYS A CA 1
ATOM 1073 C C . LYS A 1 128 ? -2.389 17.133 -2.341 1.00 84.69 128 LYS A C 1
ATOM 1075 O O . LYS A 1 128 ? -1.237 17.548 -2.381 1.00 84.69 128 LYS A O 1
ATOM 1080 N N . GLN A 1 129 ? -2.686 15.964 -1.773 1.00 73.75 129 GLN A N 1
ATOM 1081 C CA . GLN A 1 129 ? -1.671 15.099 -1.157 1.00 73.75 129 GLN A CA 1
ATOM 1082 C C . GLN A 1 129 ? -0.674 14.552 -2.186 1.00 73.75 129 GLN A C 1
ATOM 1084 O O . GLN A 1 129 ? 0.499 14.378 -1.867 1.00 73.75 129 GLN A O 1
ATOM 1089 N N . ILE A 1 130 ? -1.116 14.291 -3.419 1.00 83.06 130 ILE A N 1
ATOM 1090 C CA . ILE A 1 130 ? -0.245 13.849 -4.516 1.00 83.06 130 ILE A CA 1
ATOM 1091 C C . ILE A 1 130 ? 0.673 14.993 -4.959 1.00 83.06 130 ILE A C 1
ATOM 1093 O O . ILE A 1 130 ? 1.876 14.784 -5.092 1.00 83.06 130 ILE A O 1
ATOM 1097 N N . SER A 1 131 ? 0.126 16.201 -5.109 1.00 87.19 131 SER A N 1
ATOM 1098 C CA . SER A 1 131 ? 0.863 17.438 -5.403 1.00 87.19 131 SER A CA 1
ATOM 1099 C C . SER A 1 131 ? 1.969 17.677 -4.378 1.00 87.19 131 SER A C 1
ATOM 1101 O O . SER A 1 131 ? 3.127 17.880 -4.739 1.00 87.19 131 SER A O 1
ATOM 1103 N N . GLU A 1 132 ? 1.636 17.588 -3.089 1.00 86.50 132 GLU A N 1
ATOM 1104 C CA . GLU A 1 132 ? 2.595 17.731 -1.990 1.00 86.50 132 GLU A CA 1
ATOM 1105 C C . GLU A 1 132 ? 3.655 16.615 -1.994 1.00 86.50 132 GLU A C 1
ATOM 1107 O O . GLU A 1 132 ? 4.833 16.879 -1.760 1.00 86.50 132 GLU A O 1
ATOM 1112 N N . LYS A 1 133 ? 3.263 15.369 -2.291 1.00 81.88 133 LYS A N 1
ATOM 1113 C CA . LYS A 1 133 ? 4.156 14.197 -2.266 1.00 81.88 133 LYS A CA 1
ATOM 1114 C C . LYS A 1 133 ? 5.120 14.139 -3.453 1.00 81.88 133 LYS A C 1
ATOM 1116 O O . LYS A 1 133 ? 6.251 13.692 -3.281 1.00 81.88 133 LYS A O 1
ATOM 1121 N N . LEU A 1 134 ? 4.681 14.566 -4.636 1.00 83.31 134 LEU A N 1
ATOM 1122 C CA . LEU A 1 134 ? 5.472 14.551 -5.870 1.00 83.31 134 LEU A CA 1
ATOM 1123 C C . LEU A 1 134 ? 6.132 15.902 -6.185 1.00 83.31 134 LEU A C 1
ATOM 1125 O O . LEU A 1 134 ? 6.930 15.980 -7.115 1.00 83.31 134 LEU A O 1
ATOM 1129 N N . ASN A 1 135 ? 5.838 16.949 -5.405 1.00 86.25 135 ASN A N 1
ATOM 1130 C CA . ASN A 1 135 ? 6.339 18.313 -5.599 1.00 86.25 135 ASN A CA 1
ATOM 1131 C C . ASN A 1 135 ? 6.050 18.866 -7.011 1.00 86.25 135 ASN A C 1
ATOM 1133 O O . ASN A 1 135 ? 6.906 19.475 -7.655 1.00 86.25 135 ASN A O 1
ATOM 1137 N N . ILE A 1 136 ? 4.829 18.630 -7.492 1.00 84.19 136 ILE A N 1
ATOM 1138 C CA . ILE A 1 136 ? 4.303 19.104 -8.781 1.00 84.19 136 ILE A CA 1
ATOM 1139 C C . ILE A 1 136 ? 2.988 19.843 -8.542 1.00 84.19 136 ILE A C 1
ATOM 1141 O O . ILE A 1 136 ? 2.343 19.618 -7.526 1.00 84.19 136 ILE A O 1
ATOM 1145 N N . SER A 1 137 ? 2.577 20.730 -9.450 1.00 84.38 137 SER A N 1
ATOM 1146 C CA . SER A 1 137 ? 1.332 21.485 -9.266 1.00 84.38 137 SER A CA 1
ATOM 1147 C C . SER A 1 137 ? 0.094 20.591 -9.391 1.00 84.38 137 SER A C 1
ATOM 1149 O O . SER A 1 137 ? 0.064 19.673 -10.211 1.00 84.38 137 SER A O 1
ATOM 1151 N N . GLU A 1 138 ? -0.972 20.913 -8.651 1.00 82.81 138 GLU A N 1
ATOM 1152 C CA . GLU A 1 138 ? -2.271 20.226 -8.768 1.00 82.81 138 GLU A CA 1
ATOM 1153 C C . GLU A 1 138 ? -2.816 20.237 -10.211 1.00 82.81 138 GLU A C 1
ATOM 1155 O O . GLU A 1 138 ? -3.402 19.255 -10.662 1.00 82.81 138 GLU A O 1
ATOM 1160 N N . GLY A 1 139 ? -2.543 21.304 -10.972 1.00 76.06 139 GLY A N 1
ATOM 1161 C CA . GLY A 1 139 ? -2.910 21.414 -12.390 1.00 76.06 139 GLY A CA 1
ATOM 1162 C C . GLY A 1 139 ? -2.113 20.511 -13.3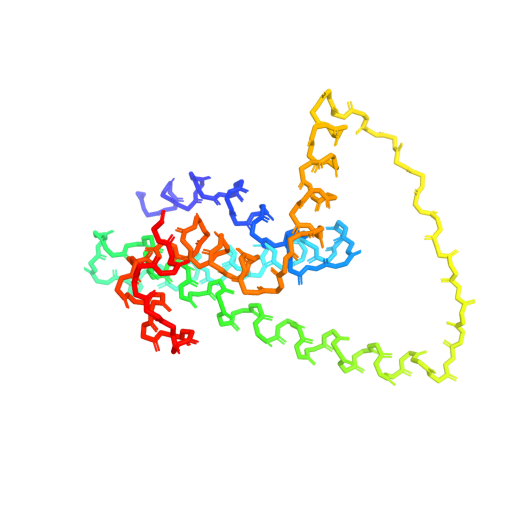40 1.00 76.06 139 GLY A C 1
ATOM 1163 O O . GLY A 1 139 ? -2.476 20.405 -14.500 1.00 76.06 139 GLY A O 1
ATOM 1164 N N . THR A 1 140 ? -1.037 19.873 -12.871 1.00 75.19 140 THR A N 1
ATOM 1165 C CA . THR A 1 140 ? -0.307 18.824 -13.615 1.00 75.19 140 THR A CA 1
ATOM 1166 C C . THR A 1 140 ? -0.903 17.431 -13.357 1.00 75.19 140 THR A C 1
ATOM 1168 O O . THR A 1 140 ? -0.600 16.482 -14.075 1.00 75.19 140 THR A O 1
ATOM 1171 N N . ILE A 1 141 ? -1.727 17.298 -12.310 1.00 72.50 141 ILE A N 1
ATOM 1172 C CA . ILE A 1 141 ? -2.352 16.044 -11.863 1.00 72.50 141 ILE A CA 1
ATOM 1173 C C . ILE A 1 141 ? -3.804 15.929 -12.367 1.00 72.50 141 ILE A C 1
ATOM 1175 O O . ILE A 1 141 ? -4.287 14.811 -12.540 1.00 72.50 141 ILE A O 1
ATOM 1179 N N . THR A 1 142 ? -4.480 17.070 -12.569 1.00 63.41 142 THR A N 1
ATOM 1180 C CA . THR A 1 142 ? -5.848 17.190 -13.120 1.00 63.41 142 THR A CA 1
ATOM 1181 C C . THR A 1 142 ? -5.853 17.019 -14.632 1.00 63.41 142 THR A C 1
ATOM 1183 O O . THR A 1 142 ? -6.772 16.333 -15.132 1.00 63.41 142 THR A O 1
#